Protein AF-A0A317STR4-F1 (afdb_monomer)

Nearest PDB structures (foldseek):
  8fnh-assembly1_G  TM=7.519E-01  e=1.636E-02  Homo sapiens
  8fnj-assembly1_G  TM=7.465E-01  e=1.747E-02  Homo sapiens
  8w2r-assembly1_I  TM=7.337E-01  e=3.151E-02  Human immunodeficiency virus 1
  1czb-assembly1_A-2  TM=5.937E-01  e=2.588E-02  Avian sarcoma virus
  3s3n-assembly1_B-2  TM=4.701E-01  e=2.924E-01  Human spumaretrovirus

Mean predicted aligned error: 12.0 Å

Organism: NCBI:txid42249

Sequence (171 aa):
VSDTTVWKALRSRGIKAYKELFKFILKNENKVIRVKYCIDRKHWGMEEWKNYRFTNEMSIEVGGLFGLNLVWRNESEKWHDGCVGCMKKQREGESMAVGQHLWLMEDGAAAHWACNTQRVQEEYGISKFQWPPCSPDLNLIENVWNILKDMLNKRSPRPTTLLDMRKAIQK

Radius of gyration: 20.27 Å; Cα contacts (8 Å, |Δi|>4): 165; chains: 1; bounding box: 44×42×55 Å

Solvent-accessible surface area (backbone atoms only — not comparable to full-atom values): 10753 Å² total; per-residue (Å²): 135,56,68,71,58,53,55,50,60,35,48,76,69,57,34,40,78,36,73,50,47,74,48,76,91,71,55,74,69,43,49,54,49,37,51,52,56,50,60,81,48,67,84,63,52,68,82,62,53,69,48,51,46,70,55,82,91,84,87,82,62,72,64,56,86,64,78,73,62,62,38,76,40,45,82,87,45,65,82,37,73,94,41,34,51,75,80,85,85,84,87,87,83,89,90,86,88,85,53,79,84,34,36,43,39,62,68,96,42,70,70,63,68,31,69,70,49,48,52,52,32,55,75,48,49,43,44,79,50,94,66,52,68,90,45,64,90,77,38,66,48,55,56,53,52,51,50,52,42,54,54,53,61,72,40,84,78,58,48,68,42,72,66,49,43,53,62,63,72,78,111

InterPro domains:
  IPR036397 Ribonuclease H superfamily [G3DSA:3.30.420.10] (16-97)
  IPR036397 Ribonuclease H superfamily [G3DSA:3.30.420.10] (98-171)
  IPR038717 Tc1-like transposase, DDE domain [PF13358] (98-156)

Secondary structure (DSSP, 8-state):
--HHHHHHHHHTTT-EEEEPEE-----HHHHHHHHHHHHHTTT--HHHHTTEEE-------TT---S--EEEE-SGGGG-GGGEEPP------------TT-EEE--S-HHHHSHHHHHHHHHTTPEEP-PPTT-GGG-THHHHHHHHHHHHHT-SSPP-SHHHHHHHH--

Structure (mmCIF, N/CA/C/O backbone):
data_AF-A0A317STR4-F1
#
_entry.id   AF-A0A317STR4-F1
#
loop_
_atom_site.group_PDB
_atom_site.id
_atom_site.type_symbol
_atom_site.label_atom_id
_atom_site.label_alt_id
_atom_site.label_comp_id
_atom_site.label_asym_id
_atom_site.label_entity_id
_atom_site.label_seq_id
_atom_site.pdbx_PDB_ins_code
_atom_site.Cartn_x
_atom_site.Cartn_y
_atom_site.Cartn_z
_atom_site.occupancy
_atom_site.B_iso_or_equiv
_atom_site.auth_seq_id
_atom_site.auth_comp_id
_atom_site.auth_asym_id
_atom_site.auth_atom_id
_atom_site.pdbx_PDB_model_num
ATOM 1 N N . VAL A 1 1 ? 18.212 -21.835 -28.539 1.00 66.12 1 VAL A N 1
ATOM 2 C CA . VAL A 1 1 ? 16.764 -21.518 -28.644 1.00 66.12 1 VAL A CA 1
ATOM 3 C C . VAL A 1 1 ? 16.608 -20.029 -28.385 1.00 66.12 1 VAL A C 1
ATOM 5 O O . VAL A 1 1 ? 17.219 -19.565 -27.435 1.00 66.12 1 VAL A O 1
ATOM 8 N N . SER A 1 2 ? 15.898 -19.272 -29.228 1.00 89.31 2 SER A N 1
ATOM 9 C CA . SER A 1 2 ? 15.702 -17.829 -29.000 1.00 89.31 2 SER A CA 1
ATOM 10 C C . SER A 1 2 ? 14.603 -17.568 -27.972 1.00 89.31 2 SER A C 1
ATOM 12 O O . SER A 1 2 ? 13.647 -18.344 -27.896 1.00 89.31 2 SER A O 1
ATOM 14 N N . ASP A 1 3 ? 14.678 -16.441 -27.262 1.00 81.62 3 ASP A N 1
ATOM 15 C CA . ASP A 1 3 ? 13.630 -15.997 -26.337 1.00 81.62 3 ASP A CA 1
ATOM 16 C C . ASP A 1 3 ? 12.258 -16.073 -26.998 1.00 81.62 3 ASP A C 1
ATOM 18 O O . ASP A 1 3 ? 11.335 -16.688 -26.473 1.00 81.62 3 ASP A O 1
ATOM 22 N N . THR A 1 4 ? 12.120 -15.524 -28.206 1.00 84.06 4 THR A N 1
ATOM 23 C CA . THR A 1 4 ? 10.873 -15.513 -28.988 1.00 84.06 4 THR A CA 1
ATOM 24 C C . THR A 1 4 ? 10.270 -16.904 -29.176 1.00 84.06 4 THR A C 1
ATOM 26 O O . THR A 1 4 ? 9.046 -17.045 -29.184 1.00 84.06 4 THR A O 1
ATOM 29 N N . THR A 1 5 ? 11.112 -17.928 -29.307 1.00 86.81 5 THR A N 1
ATOM 30 C CA . THR A 1 5 ? 10.682 -19.327 -29.413 1.00 86.81 5 THR A CA 1
ATOM 31 C C . THR A 1 5 ? 10.105 -19.819 -28.084 1.00 86.81 5 THR A C 1
ATOM 33 O O . THR A 1 5 ? 9.045 -20.445 -28.072 1.00 86.81 5 THR A O 1
ATOM 36 N N . VAL A 1 6 ? 10.732 -19.456 -26.961 1.00 83.56 6 VAL A N 1
ATOM 37 C CA . VAL A 1 6 ? 10.243 -19.746 -25.603 1.00 83.56 6 VAL A CA 1
ATOM 38 C C . VAL A 1 6 ? 8.911 -19.031 -25.329 1.00 83.56 6 VAL A C 1
ATOM 40 O O . VAL A 1 6 ? 7.946 -19.681 -24.932 1.00 83.56 6 VAL A O 1
ATOM 43 N N . TRP A 1 7 ? 8.792 -17.729 -25.628 1.00 81.06 7 TRP A N 1
ATOM 44 C CA . TRP A 1 7 ? 7.546 -16.965 -25.429 1.00 81.06 7 TRP A CA 1
ATOM 45 C C . TRP A 1 7 ? 6.371 -17.553 -26.220 1.00 81.06 7 TRP A C 1
ATOM 47 O O . TRP A 1 7 ? 5.257 -17.636 -25.703 1.00 81.06 7 TRP A O 1
ATOM 57 N N . LYS A 1 8 ? 6.602 -17.974 -27.471 1.00 85.31 8 LYS A N 1
ATOM 58 C CA . LYS A 1 8 ? 5.570 -18.611 -28.305 1.00 85.31 8 LYS A CA 1
ATOM 59 C C . LYS A 1 8 ? 5.130 -19.958 -27.727 1.00 85.31 8 LYS A C 1
ATOM 61 O O . LYS A 1 8 ? 3.931 -20.211 -27.654 1.00 85.31 8 LYS A O 1
ATOM 66 N N . ALA A 1 9 ? 6.080 -20.778 -27.278 1.00 86.88 9 ALA A N 1
ATOM 67 C CA . ALA A 1 9 ? 5.811 -22.089 -26.688 1.00 86.88 9 ALA A CA 1
ATOM 68 C C . ALA A 1 9 ? 5.093 -22.021 -25.326 1.00 86.88 9 ALA A C 1
ATOM 70 O O . ALA A 1 9 ? 4.347 -22.940 -24.984 1.00 86.88 9 ALA A O 1
ATOM 71 N N . LEU A 1 10 ? 5.316 -20.954 -24.552 1.00 84.25 10 LEU A N 1
ATOM 72 C CA . LEU A 1 10 ? 4.591 -20.681 -23.307 1.00 84.25 10 LEU A CA 1
ATOM 73 C C . LEU A 1 10 ? 3.161 -20.216 -23.596 1.00 84.25 10 LEU A C 1
ATOM 75 O O . LEU A 1 10 ? 2.208 -20.770 -23.051 1.00 84.25 10 LEU A O 1
ATOM 79 N N . ARG A 1 11 ? 2.991 -19.270 -24.531 1.00 84.12 11 ARG A N 1
ATOM 80 C CA . ARG A 1 11 ? 1.660 -18.778 -24.919 1.00 84.12 11 ARG A CA 1
ATOM 81 C C . ARG A 1 11 ? 0.785 -19.865 -25.534 1.00 84.12 11 ARG A C 1
ATOM 83 O O . ARG A 1 11 ? -0.405 -19.891 -25.240 1.00 84.12 11 ARG A O 1
ATOM 90 N N . SER A 1 12 ? 1.349 -20.764 -26.346 1.00 87.25 12 SER A N 1
ATOM 91 C CA . SER A 1 12 ? 0.595 -21.891 -26.917 1.00 87.25 12 SER A CA 1
ATOM 92 C C . SER A 1 12 ? 0.090 -22.871 -25.854 1.00 87.25 12 SER A C 1
ATOM 94 O O . SER A 1 12 ? -0.873 -23.587 -26.099 1.00 87.25 12 SER A O 1
ATOM 96 N N . ARG A 1 13 ? 0.708 -22.872 -24.667 1.00 85.56 13 ARG A N 1
ATOM 97 C CA . ARG A 1 13 ? 0.286 -23.640 -23.488 1.00 85.56 13 ARG A CA 1
ATOM 98 C C . ARG A 1 13 ? -0.615 -22.848 -22.535 1.00 85.56 13 ARG A C 1
ATOM 100 O O . ARG A 1 13 ? -0.931 -23.344 -21.464 1.00 85.56 13 ARG A O 1
ATOM 107 N N . GLY A 1 14 ? -1.011 -21.625 -22.899 1.00 83.81 14 GLY A N 1
ATOM 108 C CA . GLY A 1 14 ? -1.833 -20.752 -22.056 1.00 83.81 14 GLY A CA 1
ATOM 109 C C . GLY A 1 14 ? -1.065 -20.004 -20.959 1.00 83.81 14 GLY A C 1
ATOM 110 O O . GLY A 1 14 ? -1.664 -19.197 -20.251 1.00 83.81 14 GLY A O 1
ATOM 111 N N . ILE A 1 15 ? 0.255 -20.193 -20.866 1.00 83.81 15 ILE A N 1
ATOM 112 C CA . ILE A 1 15 ? 1.095 -19.588 -19.831 1.00 83.81 15 ILE A CA 1
ATOM 113 C C . ILE A 1 15 ? 1.443 -18.158 -20.244 1.00 83.81 15 ILE A C 1
ATOM 115 O O . ILE A 1 15 ? 2.010 -17.911 -21.316 1.00 83.81 15 ILE A O 1
ATOM 119 N N . LYS A 1 16 ? 1.118 -17.196 -19.381 1.00 82.62 16 LYS A N 1
ATOM 120 C CA . LYS A 1 16 ? 1.396 -15.770 -19.590 1.00 82.62 16 LYS A CA 1
ATOM 121 C C . LYS A 1 16 ? 2.144 -15.203 -18.389 1.00 82.62 16 LYS A C 1
ATOM 123 O O . LYS A 1 16 ? 2.105 -15.757 -17.293 1.00 82.62 16 LYS A O 1
ATOM 128 N N . ALA A 1 17 ? 2.838 -14.092 -18.608 1.00 77.38 17 ALA A N 1
ATOM 129 C CA . ALA A 1 17 ? 3.447 -13.333 -17.529 1.00 77.38 17 ALA A CA 1
ATOM 130 C C . ALA A 1 17 ? 2.362 -12.507 -16.822 1.00 77.38 17 ALA A C 1
ATOM 132 O O . ALA A 1 17 ? 1.683 -11.696 -17.455 1.00 77.38 17 ALA A O 1
ATOM 133 N N . TYR A 1 18 ? 2.205 -12.713 -15.518 1.00 68.38 18 TYR A N 1
ATOM 134 C CA . TYR A 1 18 ? 1.287 -11.964 -14.665 1.00 68.38 18 TYR A CA 1
ATOM 135 C C . TYR A 1 18 ? 2.064 -11.222 -13.587 1.00 68.38 18 TYR A C 1
ATOM 137 O O . TYR A 1 18 ? 3.090 -11.701 -13.115 1.00 68.38 18 TYR A O 1
ATOM 145 N N . LYS A 1 19 ? 1.531 -10.082 -13.139 1.00 67.69 19 LYS A N 1
ATOM 146 C CA . LYS A 1 19 ? 2.009 -9.420 -11.922 1.00 67.69 19 LYS A CA 1
ATOM 147 C C . LYS A 1 19 ? 1.867 -10.385 -10.742 1.00 67.69 19 LYS A C 1
ATOM 149 O O . LYS A 1 19 ? 0.764 -10.887 -10.505 1.00 67.69 19 LYS A O 1
ATOM 154 N N . GLU A 1 20 ? 2.965 -10.633 -10.033 1.00 64.19 20 GLU A N 1
ATOM 155 C CA . GLU A 1 20 ? 2.954 -11.356 -8.763 1.00 64.19 20 GLU A CA 1
ATOM 156 C C . GLU A 1 20 ? 1.933 -10.703 -7.829 1.00 64.19 20 GLU A C 1
ATOM 158 O O . GLU A 1 20 ? 1.913 -9.481 -7.645 1.00 64.19 20 GLU A O 1
ATOM 163 N N . LEU A 1 21 ? 1.045 -11.523 -7.273 1.00 61.00 21 LEU A N 1
ATOM 164 C CA . LEU A 1 21 ? 0.088 -11.073 -6.277 1.00 61.00 21 LEU A CA 1
ATOM 165 C C . LEU A 1 21 ? 0.667 -11.411 -4.915 1.00 61.00 21 LEU A C 1
ATOM 167 O O . LEU A 1 21 ? 0.863 -12.579 -4.599 1.00 61.00 21 LEU A O 1
ATOM 171 N N . PHE A 1 22 ? 0.936 -10.391 -4.113 1.00 63.38 22 PHE A N 1
ATOM 172 C CA . PHE A 1 22 ? 1.342 -10.594 -2.731 1.00 63.38 22 PHE A CA 1
ATOM 173 C C . PHE A 1 22 ? 0.121 -10.964 -1.895 1.00 63.38 22 PHE A C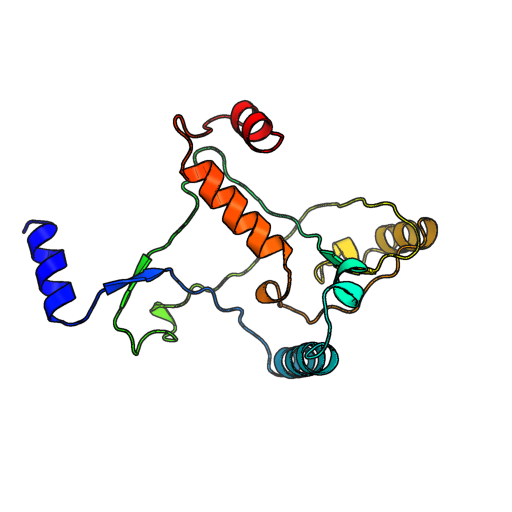 1
ATOM 175 O O . PHE A 1 22 ? -0.916 -10.299 -1.966 1.00 63.38 22 PHE A O 1
ATOM 182 N N . LYS A 1 23 ? 0.244 -12.022 -1.092 1.00 64.62 23 LYS A N 1
ATOM 183 C CA . LYS A 1 23 ? -0.793 -12.431 -0.141 1.00 64.62 23 LYS A CA 1
ATOM 184 C C . LYS A 1 23 ? -0.216 -12.402 1.259 1.00 64.62 23 LYS A C 1
ATOM 186 O O . LYS A 1 23 ? 0.812 -13.010 1.545 1.00 64.62 23 LYS A O 1
ATOM 191 N N . PHE A 1 24 ? -0.915 -11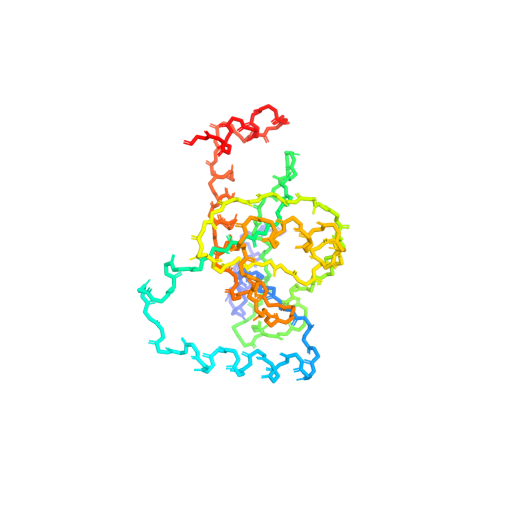.722 2.152 1.00 66.81 24 PHE A N 1
ATOM 192 C CA . PHE A 1 24 ? -0.578 -11.743 3.567 1.00 66.81 24 PHE A CA 1
ATOM 193 C C . PHE A 1 24 ? -1.024 -13.079 4.160 1.00 66.81 24 PHE A C 1
ATOM 195 O O . PHE A 1 24 ? -2.149 -13.536 3.930 1.00 66.81 24 PHE A O 1
ATOM 202 N N . ILE A 1 25 ? -0.147 -13.710 4.936 1.00 69.12 25 ILE A N 1
ATOM 203 C CA . ILE A 1 25 ? -0.507 -14.900 5.703 1.00 69.12 25 ILE A CA 1
ATOM 204 C C . ILE A 1 25 ? -1.331 -14.428 6.902 1.00 69.12 25 ILE A C 1
ATOM 206 O O . ILE A 1 25 ? -0.804 -13.862 7.858 1.00 69.12 25 ILE A O 1
ATOM 210 N N . LEU A 1 26 ? -2.646 -14.630 6.829 1.00 74.81 26 LEU A N 1
ATOM 211 C CA . LEU A 1 26 ? -3.584 -14.236 7.875 1.00 74.81 26 LEU A CA 1
ATOM 212 C C . LEU A 1 26 ? -3.947 -15.431 8.750 1.00 74.81 26 LEU A C 1
ATOM 214 O O . LEU A 1 26 ? -4.445 -16.445 8.250 1.00 74.81 26 LEU A O 1
ATOM 218 N N . LYS A 1 27 ? -3.778 -15.266 10.065 1.00 79.50 27 LYS A N 1
ATOM 219 C CA . LYS A 1 27 ? -4.373 -16.164 11.059 1.00 79.50 27 LYS A CA 1
ATOM 220 C C . LYS A 1 27 ? -5.901 -16.092 10.990 1.00 79.50 27 LYS A C 1
ATOM 222 O O . LYS A 1 27 ? -6.459 -15.094 10.525 1.00 79.50 27 LYS A O 1
ATOM 227 N N . ASN A 1 28 ? -6.585 -17.142 11.436 1.00 82.69 28 ASN A N 1
ATOM 228 C CA . ASN A 1 28 ? -8.043 -17.213 11.335 1.00 82.69 28 ASN A CA 1
ATOM 229 C C . ASN A 1 28 ? -8.733 -16.120 12.161 1.00 82.69 28 ASN A C 1
ATOM 231 O O . ASN A 1 28 ? -9.699 -15.528 11.685 1.00 82.69 28 ASN A O 1
ATOM 235 N N . GLU A 1 29 ? -8.180 -15.761 13.318 1.00 85.50 29 GLU A N 1
ATOM 236 C CA . GLU A 1 29 ? -8.689 -14.680 14.168 1.00 85.50 29 GLU A CA 1
ATOM 237 C C . GLU A 1 29 ? -8.612 -13.332 13.432 1.00 85.50 29 GLU A C 1
ATOM 239 O O . GLU A 1 29 ? -9.583 -12.577 13.373 1.00 85.50 29 GLU A O 1
ATOM 244 N N . ASN A 1 30 ? -7.484 -13.072 12.762 1.00 82.38 30 ASN A N 1
ATOM 245 C CA . ASN A 1 30 ? -7.274 -11.841 11.998 1.00 82.38 30 ASN A CA 1
ATOM 246 C C . ASN A 1 30 ? -8.250 -11.724 10.819 1.00 82.38 30 ASN A C 1
ATOM 248 O O . ASN A 1 30 ? -8.670 -10.617 10.484 1.00 82.38 30 ASN A O 1
ATOM 252 N N . LYS A 1 31 ? -8.644 -12.843 10.194 1.00 83.06 31 LYS A N 1
ATOM 253 C CA . LYS A 1 31 ? -9.65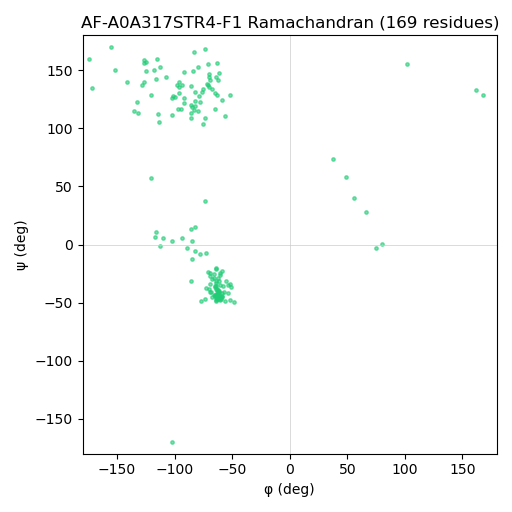1 -12.836 9.119 1.00 83.06 31 LYS A CA 1
ATOM 254 C C . LYS A 1 31 ? -11.008 -12.356 9.629 1.00 83.06 31 LYS A C 1
ATOM 256 O O . LYS A 1 31 ? -11.642 -11.554 8.954 1.00 83.06 31 LYS A O 1
ATOM 261 N N . VAL A 1 32 ? -11.430 -12.800 10.814 1.00 88.12 32 VAL A N 1
ATOM 262 C CA . VAL A 1 32 ? -12.709 -12.383 11.415 1.00 88.12 32 VAL A CA 1
ATOM 263 C C . VAL A 1 32 ? -12.703 -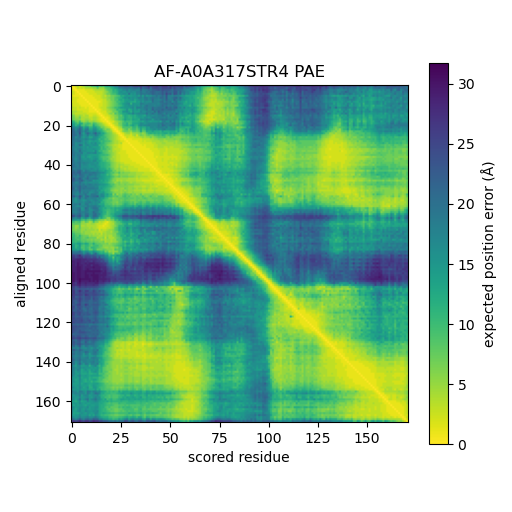10.883 11.707 1.00 88.12 32 VAL A C 1
ATOM 265 O O . VAL A 1 32 ? -13.629 -10.177 11.309 1.00 88.12 32 VAL A O 1
ATOM 268 N N . ILE A 1 33 ? -11.625 -10.382 12.321 1.00 87.06 33 ILE A N 1
ATOM 269 C CA . ILE A 1 33 ? -11.452 -8.949 12.613 1.00 87.06 33 ILE A CA 1
ATOM 270 C C . ILE A 1 33 ? -11.507 -8.128 11.317 1.00 87.06 33 ILE A C 1
ATOM 272 O O . ILE A 1 33 ? -12.215 -7.125 11.245 1.00 87.06 33 ILE A O 1
ATOM 276 N N . ARG A 1 34 ? -10.812 -8.584 10.268 1.00 89.25 34 ARG A N 1
ATOM 277 C CA . ARG A 1 34 ? -10.812 -7.943 8.945 1.00 89.25 34 ARG A CA 1
ATOM 278 C C . ARG A 1 34 ? -12.190 -7.911 8.295 1.00 89.25 34 ARG A C 1
ATOM 280 O O . ARG A 1 34 ? -12.580 -6.886 7.752 1.00 89.25 34 ARG A O 1
ATOM 287 N N . VAL A 1 35 ? -12.927 -9.019 8.327 1.00 89.81 35 VAL A N 1
ATOM 288 C CA . VAL A 1 35 ? -14.264 -9.077 7.718 1.00 89.81 35 VAL A CA 1
ATOM 289 C C . VAL A 1 35 ? -15.208 -8.113 8.427 1.00 89.81 35 VAL A C 1
ATOM 291 O O . VAL A 1 35 ? -15.870 -7.325 7.755 1.00 89.81 35 VAL A O 1
ATOM 294 N N . LYS A 1 36 ? -15.212 -8.109 9.765 1.00 92.19 36 LYS A N 1
ATOM 295 C CA . LYS A 1 36 ? -15.998 -7.151 10.552 1.00 92.19 36 LYS A CA 1
ATOM 296 C C . LYS A 1 36 ? -15.643 -5.708 10.189 1.00 92.19 36 LYS A C 1
ATOM 298 O O . LYS A 1 36 ? -16.527 -4.927 9.860 1.00 92.19 36 LYS A O 1
ATOM 303 N N . TYR A 1 37 ? -14.347 -5.398 10.143 1.00 90.19 37 TYR A N 1
ATOM 304 C CA . TYR A 1 37 ? -13.848 -4.081 9.759 1.00 90.19 37 TYR A CA 1
ATOM 305 C C . TYR A 1 37 ? -14.416 -3.588 8.418 1.00 90.19 37 TYR A C 1
ATOM 307 O O . TYR A 1 37 ? -14.871 -2.444 8.329 1.00 90.19 37 TYR A O 1
ATOM 315 N N . CYS A 1 38 ? -14.391 -4.449 7.394 1.00 91.00 38 CYS A N 1
ATOM 316 C CA . CYS A 1 38 ? -14.886 -4.129 6.058 1.00 91.00 38 CYS A CA 1
ATOM 317 C C . CYS A 1 38 ? -16.412 -3.999 6.014 1.00 91.00 38 CYS A C 1
ATOM 319 O O . CYS A 1 38 ? -16.923 -3.134 5.309 1.00 91.00 38 CYS A O 1
ATOM 321 N N . ILE A 1 39 ? -17.142 -4.843 6.749 1.00 93.19 39 ILE A N 1
ATOM 322 C CA . ILE A 1 39 ? -18.609 -4.787 6.810 1.00 93.19 39 ILE A CA 1
ATOM 323 C C . ILE A 1 39 ? -19.066 -3.471 7.439 1.00 93.19 39 ILE A C 1
ATOM 325 O O . ILE A 1 39 ? -19.884 -2.775 6.839 1.00 93.19 39 ILE A O 1
ATOM 329 N N . ASP A 1 40 ? -18.482 -3.090 8.577 1.00 91.25 40 ASP A N 1
ATOM 330 C CA . ASP A 1 40 ? -18.838 -1.870 9.316 1.00 91.25 40 ASP A CA 1
ATOM 331 C C . ASP A 1 40 ? -18.666 -0.590 8.472 1.00 91.25 40 ASP A C 1
ATOM 333 O O . ASP A 1 40 ? -19.282 0.437 8.747 1.00 91.25 40 ASP A O 1
ATOM 337 N N . ARG A 1 41 ? -17.819 -0.645 7.435 1.00 89.69 41 ARG A N 1
ATOM 338 C CA . ARG A 1 41 ? -17.430 0.499 6.588 1.00 89.69 41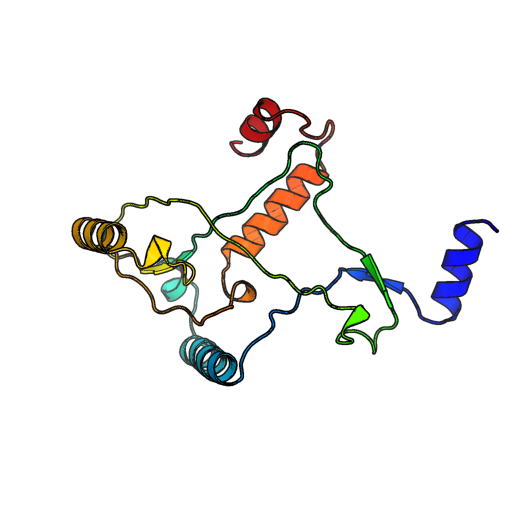 ARG A CA 1
ATOM 339 C C . ARG A 1 41 ? -17.839 0.346 5.134 1.00 89.69 41 ARG A C 1
ATOM 341 O O . ARG A 1 41 ? -17.499 1.185 4.306 1.00 89.69 41 ARG A O 1
ATOM 348 N N . LYS A 1 42 ? -18.597 -0.703 4.811 1.00 92.25 42 LYS A N 1
ATOM 349 C CA . LYS A 1 42 ? -19.029 -1.017 3.443 1.00 92.25 42 LYS A CA 1
ATOM 350 C C . LYS A 1 42 ? -19.774 0.144 2.777 1.00 92.25 42 LYS A C 1
ATOM 352 O O . LYS A 1 42 ? -19.725 0.282 1.560 1.00 92.25 42 LYS A O 1
ATOM 357 N N . HIS A 1 43 ? -20.480 0.941 3.574 1.00 93.00 43 HIS A N 1
ATOM 358 C CA . HIS A 1 43 ? -21.340 2.027 3.107 1.00 93.00 43 HIS A CA 1
ATOM 359 C C . HIS A 1 43 ? -20.720 3.419 3.261 1.00 93.00 43 HIS A C 1
ATOM 361 O O . HIS A 1 43 ? -21.388 4.403 2.967 1.00 93.00 43 HIS A O 1
ATOM 367 N N . TRP A 1 44 ? -19.473 3.518 3.729 1.00 91.88 44 TRP A N 1
ATOM 368 C CA . TRP A 1 44 ? -18.815 4.810 3.909 1.00 91.88 44 TRP A CA 1
ATOM 369 C C . TRP A 1 44 ? -18.486 5.465 2.573 1.00 91.88 44 TRP A C 1
ATOM 371 O O . TRP A 1 44 ? -17.951 4.820 1.667 1.00 91.88 44 TRP A O 1
ATOM 381 N N . GLY A 1 45 ? -18.776 6.759 2.484 1.00 89.56 45 GLY A N 1
ATOM 382 C CA . GLY A 1 45 ? -18.436 7.610 1.360 1.00 89.56 45 GLY A CA 1
ATOM 383 C C . GLY A 1 45 ? -17.224 8.492 1.651 1.00 89.56 45 GLY A C 1
ATOM 384 O O . GLY A 1 45 ? -16.504 8.338 2.639 1.00 89.56 45 GLY A O 1
ATOM 385 N N . MET A 1 46 ? -16.982 9.445 0.752 1.00 86.81 46 MET A N 1
ATOM 386 C CA . MET A 1 46 ? -15.849 10.373 0.854 1.00 86.81 46 MET A CA 1
ATOM 387 C C . MET A 1 46 ? -15.905 11.243 2.117 1.00 86.81 46 MET A C 1
ATOM 389 O O . MET A 1 46 ? -14.860 11.600 2.656 1.00 86.81 46 MET A O 1
ATOM 393 N N . GLU A 1 47 ? -17.106 11.569 2.594 1.00 87.00 47 GLU A N 1
ATOM 394 C CA . GLU A 1 47 ? -17.320 12.434 3.756 1.00 87.00 47 GLU A CA 1
ATOM 395 C C . GLU A 1 47 ? -16.884 11.779 5.066 1.00 87.00 47 GLU A C 1
ATOM 397 O O . GLU A 1 47 ? -16.359 12.454 5.951 1.00 87.00 47 GLU A O 1
ATOM 402 N N . GLU A 1 48 ? -17.035 10.462 5.177 1.00 87.50 48 GLU A N 1
ATOM 403 C CA . GLU A 1 48 ? -16.496 9.694 6.289 1.00 87.50 48 GLU A CA 1
ATOM 404 C C . GLU A 1 48 ? -14.990 9.492 6.116 1.00 87.50 48 GLU A C 1
ATOM 406 O O . GLU A 1 48 ? -14.220 9.774 7.037 1.00 87.50 48 GLU A O 1
ATOM 411 N N . TRP A 1 49 ? -14.552 9.063 4.925 1.00 86.19 49 TRP A N 1
ATOM 412 C CA . TRP A 1 49 ? -13.148 8.731 4.660 1.00 86.19 49 TRP A CA 1
ATOM 413 C C . TRP A 1 49 ? -12.199 9.934 4.738 1.00 86.19 49 TRP A C 1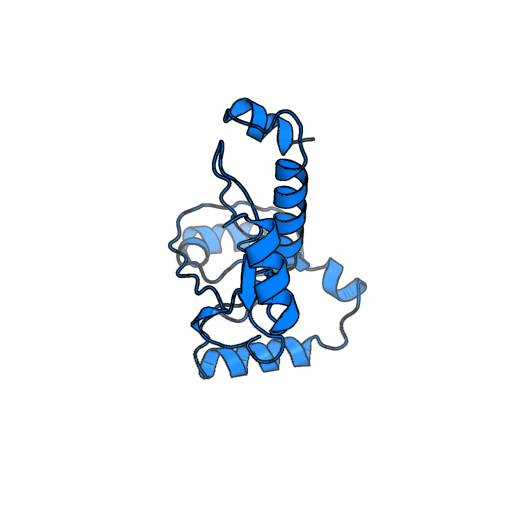
ATOM 415 O O . TRP A 1 49 ? -11.047 9.758 5.132 1.00 86.19 49 TRP A O 1
ATOM 425 N N . LYS A 1 50 ? -12.648 11.164 4.444 1.00 85.25 50 LYS A N 1
ATOM 426 C CA . LYS A 1 50 ? -11.795 12.373 4.524 1.00 85.25 50 LYS A CA 1
ATOM 427 C C . LYS A 1 50 ? -11.310 12.698 5.940 1.00 85.25 50 LYS A C 1
ATOM 429 O O . LYS A 1 50 ? -10.318 13.415 6.100 1.00 85.25 50 LYS A O 1
ATOM 434 N N . ASN A 1 51 ? -11.990 12.171 6.958 1.00 83.94 51 ASN A N 1
ATOM 435 C CA . ASN A 1 51 ? -11.622 12.355 8.363 1.00 83.94 51 ASN A CA 1
ATOM 436 C C . ASN A 1 51 ? -10.512 11.386 8.811 1.00 83.94 51 ASN A C 1
ATOM 438 O O . ASN A 1 51 ? -10.003 11.499 9.928 1.00 83.94 51 ASN A O 1
ATOM 442 N N . TYR A 1 52 ? -10.122 10.449 7.941 1.00 82.19 52 TYR A N 1
ATOM 443 C CA . TYR A 1 52 ? -9.054 9.487 8.181 1.00 82.19 52 TYR A CA 1
ATOM 444 C C . TYR A 1 52 ? -7.741 9.974 7.567 1.00 82.19 52 TYR A C 1
ATOM 446 O O . TYR A 1 52 ? -7.702 10.520 6.460 1.00 82.19 52 TYR A O 1
ATOM 454 N N . ARG A 1 53 ? -6.637 9.769 8.289 1.00 81.81 53 ARG A N 1
ATOM 455 C CA . ARG A 1 53 ? -5.278 9.972 7.781 1.00 81.81 53 ARG A CA 1
ATOM 456 C C . ARG A 1 53 ? -4.557 8.636 7.727 1.00 81.81 53 ARG A C 1
ATOM 458 O O . ARG A 1 53 ? -4.254 8.043 8.756 1.00 81.81 53 ARG A O 1
ATOM 465 N N . PHE A 1 54 ? -4.289 8.196 6.506 1.00 83.75 54 PHE A N 1
ATOM 466 C CA . PHE A 1 54 ? -3.526 6.992 6.212 1.00 83.75 54 PHE A CA 1
ATOM 467 C C . PHE A 1 54 ? -2.033 7.315 6.289 1.00 83.75 54 PHE A C 1
ATOM 469 O O . PHE A 1 54 ? -1.558 8.157 5.527 1.00 83.75 54 PHE A O 1
ATOM 476 N N . THR A 1 55 ? -1.302 6.661 7.191 1.00 82.62 55 THR A N 1
ATOM 477 C CA . THR A 1 55 ? 0.159 6.775 7.304 1.00 82.62 55 THR A CA 1
ATOM 478 C C . THR A 1 55 ? 0.800 5.388 7.261 1.00 82.62 55 THR A C 1
ATOM 480 O O . THR A 1 55 ? 0.132 4.371 7.462 1.00 82.62 55 THR A O 1
ATOM 483 N N . ASN A 1 56 ? 2.075 5.337 6.872 1.00 81.38 56 ASN A N 1
ATOM 484 C CA . ASN A 1 56 ? 2.918 4.139 6.869 1.00 81.38 56 ASN A CA 1
ATOM 485 C C . ASN A 1 56 ? 4.350 4.526 6.482 1.00 81.38 56 ASN A C 1
ATOM 487 O O . ASN A 1 56 ? 4.562 5.510 5.769 1.00 81.38 56 ASN A O 1
ATOM 491 N N . GLU A 1 57 ? 5.305 3.676 6.829 1.00 80.56 57 GLU A N 1
ATOM 492 C CA . GLU A 1 57 ? 6.683 3.747 6.377 1.00 80.56 57 GLU A CA 1
ATOM 493 C C . GLU A 1 57 ? 6.916 2.830 5.164 1.00 80.56 57 GLU A C 1
ATOM 495 O O . GLU A 1 57 ? 6.524 1.653 5.114 1.00 80.56 57 GLU A O 1
ATOM 500 N N . MET A 1 58 ? 7.623 3.368 4.171 1.00 80.56 58 MET A N 1
ATOM 501 C CA . MET A 1 58 ? 8.154 2.603 3.048 1.00 80.56 58 MET A CA 1
ATOM 502 C C . MET A 1 58 ? 9.662 2.810 2.920 1.00 80.56 58 MET A C 1
ATOM 504 O O . MET A 1 58 ? 10.176 3.893 3.190 1.00 80.56 58 MET A O 1
ATOM 508 N N . SER A 1 59 ? 10.355 1.789 2.422 1.00 75.25 59 SER A N 1
ATOM 509 C CA . SER A 1 59 ? 11.767 1.872 2.042 1.00 75.25 59 SER A CA 1
ATOM 510 C C . SER A 1 59 ? 11.903 1.848 0.519 1.00 75.25 59 SER A C 1
ATOM 512 O O . SER A 1 59 ? 11.140 1.170 -0.179 1.00 75.25 59 SER A O 1
ATOM 514 N N . ILE A 1 60 ? 12.869 2.609 0.008 1.00 71.81 60 ILE A N 1
ATOM 515 C CA . ILE A 1 60 ? 13.194 2.736 -1.415 1.00 71.81 60 ILE A CA 1
ATOM 516 C C . ILE A 1 60 ? 14.717 2.598 -1.540 1.00 71.81 60 ILE A C 1
ATOM 518 O O . ILE A 1 60 ? 15.458 3.338 -0.899 1.00 71.81 60 ILE A O 1
ATOM 522 N N . GLU A 1 61 ? 15.185 1.638 -2.335 1.00 75.31 61 GLU A N 1
ATOM 523 C CA . GLU A 1 61 ? 16.610 1.328 -2.503 1.00 75.31 61 GLU A CA 1
ATOM 524 C C . GLU A 1 61 ? 17.229 2.094 -3.678 1.00 75.31 61 GLU A C 1
ATOM 526 O O . GLU A 1 61 ? 16.771 2.008 -4.816 1.00 75.31 61 GLU A O 1
ATOM 531 N N . VAL A 1 62 ? 18.312 2.829 -3.440 1.00 75.62 62 VAL A N 1
ATOM 532 C CA . VAL A 1 62 ? 19.000 3.567 -4.508 1.00 75.62 62 VAL A CA 1
ATOM 533 C C . VAL A 1 62 ? 19.569 2.603 -5.552 1.00 75.62 62 VAL A C 1
ATOM 535 O O . VAL A 1 62 ? 20.275 1.660 -5.213 1.00 75.62 62 VAL A O 1
ATOM 538 N N . GLY A 1 63 ? 19.264 2.841 -6.832 1.00 64.19 63 GLY A N 1
ATOM 539 C CA . GLY A 1 63 ? 19.659 1.942 -7.924 1.00 64.19 63 GLY A CA 1
ATOM 540 C C . GLY A 1 63 ? 18.845 0.643 -8.010 1.00 64.19 63 GLY A C 1
ATOM 541 O O . GLY A 1 63 ? 19.033 -0.118 -8.960 1.00 64.19 63 GLY A O 1
ATOM 542 N N . GLY A 1 64 ? 17.915 0.412 -7.079 1.00 64.00 64 GLY A N 1
ATOM 543 C CA . GLY A 1 64 ? 16.993 -0.714 -7.117 1.00 64.00 64 GLY A CA 1
ATOM 544 C C . GLY A 1 64 ? 16.057 -0.643 -8.324 1.00 64.00 64 GLY A C 1
ATOM 545 O O . GLY A 1 64 ? 15.612 0.428 -8.748 1.00 64.00 64 GLY A O 1
ATOM 546 N N . LEU A 1 65 ? 15.743 -1.807 -8.889 1.00 60.34 65 LEU A N 1
ATOM 547 C CA . LEU A 1 65 ? 14.595 -1.947 -9.775 1.00 60.34 65 LEU A CA 1
ATOM 548 C C . LEU A 1 65 ? 13.361 -2.059 -8.892 1.00 60.34 65 LEU A C 1
ATOM 550 O O . LEU A 1 65 ? 13.208 -3.026 -8.148 1.00 60.34 65 LEU A O 1
ATOM 554 N N . PHE A 1 66 ? 12.472 -1.074 -8.967 1.00 60.69 66 PHE A N 1
ATOM 555 C CA . PHE A 1 66 ? 11.184 -1.200 -8.314 1.00 60.69 66 PHE A CA 1
ATOM 556 C C . PHE A 1 66 ? 10.244 -1.918 -9.276 1.00 60.69 66 PHE A C 1
ATOM 558 O O . PHE A 1 66 ? 10.174 -1.600 -10.457 1.00 60.69 66 PHE A O 1
ATOM 565 N N . GLY A 1 67 ? 9.463 -2.864 -8.784 1.00 56.50 67 GLY A N 1
ATOM 566 C CA . GLY A 1 67 ? 8.276 -3.311 -9.500 1.00 56.50 67 GLY A CA 1
ATOM 567 C C . GLY A 1 67 ? 8.374 -4.629 -10.263 1.00 56.50 67 GLY A C 1
ATOM 568 O O . GLY A 1 67 ? 9.426 -5.110 -10.663 1.00 56.50 67 GLY A O 1
ATOM 569 N N . LEU A 1 68 ? 7.162 -5.169 -10.405 1.00 52.12 68 LEU A N 1
ATOM 570 C CA . LEU A 1 68 ? 6.721 -6.321 -11.181 1.00 52.12 68 LEU A CA 1
ATOM 571 C C . LEU A 1 68 ? 7.702 -7.493 -11.202 1.00 52.12 68 LEU A C 1
ATOM 573 O O . LEU A 1 68 ? 8.246 -7.842 -12.246 1.00 52.12 68 LEU A O 1
ATOM 577 N N . ASN A 1 69 ? 7.786 -8.201 -10.077 1.00 57.38 69 ASN A N 1
ATOM 578 C CA . ASN A 1 69 ? 8.005 -9.636 -10.172 1.00 57.38 69 ASN A CA 1
ATOM 579 C C . ASN A 1 69 ? 6.879 -10.196 -11.044 1.00 57.38 69 ASN A C 1
ATOM 581 O O . ASN A 1 69 ? 5.695 -10.125 -10.695 1.00 57.38 69 ASN A O 1
ATOM 585 N N . LEU A 1 70 ? 7.239 -10.639 -12.242 1.00 65.62 70 LEU A N 1
ATOM 586 C CA . LEU A 1 70 ? 6.317 -11.311 -13.133 1.00 65.62 70 LEU A CA 1
ATOM 587 C C . LEU A 1 70 ? 6.433 -12.801 -12.865 1.00 65.62 70 LEU A C 1
ATOM 589 O O . LEU A 1 70 ? 7.505 -13.383 -13.011 1.00 65.62 70 LEU A O 1
ATOM 593 N N . VAL A 1 71 ? 5.314 -13.411 -12.497 1.00 70.19 71 VAL A N 1
ATOM 594 C CA . VAL A 1 71 ? 5.215 -14.862 -12.418 1.00 70.19 71 VAL A CA 1
ATOM 595 C C . VAL A 1 71 ? 4.600 -15.358 -13.713 1.00 70.19 71 VAL A C 1
ATOM 597 O O . VAL A 1 71 ? 3.565 -14.867 -14.172 1.00 70.19 71 VAL A O 1
ATOM 600 N N . TRP A 1 72 ? 5.250 -16.349 -14.302 1.00 78.31 72 TRP A N 1
ATOM 601 C CA . TRP A 1 72 ? 4.724 -17.087 -15.434 1.00 78.31 72 TRP A CA 1
ATOM 602 C C . TRP A 1 72 ? 3.791 -18.173 -14.936 1.00 78.31 72 TRP A C 1
ATOM 604 O O . TRP A 1 72 ? 4.224 -19.076 -14.228 1.00 78.31 72 TRP A O 1
ATOM 614 N N . ARG A 1 73 ? 2.512 -18.066 -15.282 1.00 78.62 73 ARG A N 1
ATOM 615 C CA . ARG A 1 73 ? 1.484 -18.998 -14.813 1.00 78.62 73 ARG A CA 1
ATOM 616 C C . ARG A 1 73 ? 0.298 -19.056 -15.763 1.00 78.62 73 ARG A C 1
ATOM 618 O O . ARG A 1 73 ? 0.163 -18.205 -16.648 1.00 78.62 73 ARG A O 1
ATOM 625 N N . ASN A 1 74 ? -0.579 -20.020 -15.536 1.00 80.88 74 ASN A N 1
ATOM 626 C CA . ASN A 1 74 ? -1.916 -20.065 -16.115 1.00 80.88 74 ASN A CA 1
ATOM 627 C C . ASN A 1 74 ? -2.908 -19.207 -15.306 1.00 80.88 74 ASN A C 1
ATOM 629 O O . ASN A 1 74 ? -2.646 -18.807 -14.170 1.00 80.88 74 ASN A O 1
ATOM 633 N N . GLU A 1 75 ? -4.081 -18.927 -15.878 1.00 75.50 75 GLU A N 1
ATOM 634 C CA . GLU A 1 75 ? -5.125 -18.117 -15.227 1.00 75.50 75 GLU A CA 1
ATOM 635 C C . GLU A 1 75 ? -5.703 -18.776 -13.961 1.00 75.50 75 GLU A C 1
ATOM 637 O O . GLU A 1 75 ? -5.970 -18.097 -12.968 1.00 75.50 75 GLU A O 1
ATOM 642 N N . SER A 1 76 ? -5.827 -20.105 -13.958 1.00 78.25 76 SER A N 1
ATOM 643 C CA . SER A 1 76 ? -6.317 -20.898 -12.822 1.00 78.25 76 SER A CA 1
ATOM 644 C C . SER A 1 76 ? -5.332 -20.962 -11.650 1.00 78.25 76 SER A C 1
ATOM 646 O O . SER A 1 76 ? -5.742 -21.121 -10.503 1.00 78.25 76 SER A O 1
ATOM 648 N N . GLU A 1 77 ? -4.038 -20.757 -11.901 1.00 75.25 77 GLU A N 1
ATOM 649 C CA . GLU A 1 77 ? -2.964 -20.808 -10.897 1.00 75.25 77 GLU A CA 1
ATOM 650 C C . GLU A 1 77 ? -2.835 -19.491 -10.119 1.00 75.25 77 GLU A C 1
ATOM 652 O O . GLU A 1 77 ? -1.846 -19.243 -9.423 1.00 75.25 77 GLU A O 1
ATOM 657 N N . LYS A 1 78 ? -3.854 -18.621 -10.211 1.00 73.75 78 LYS A N 1
ATOM 658 C CA . LYS A 1 78 ? -3.831 -17.275 -9.635 1.00 73.75 78 LYS A CA 1
ATOM 659 C C . LYS A 1 78 ? -3.452 -17.250 -8.147 1.00 73.75 78 LYS A C 1
ATOM 661 O O . LYS A 1 78 ? -2.820 -16.299 -7.687 1.00 73.75 78 LYS A O 1
ATOM 666 N N . TRP A 1 79 ? -3.859 -18.283 -7.418 1.00 70.62 79 TRP A N 1
ATOM 667 C CA . TRP A 1 79 ? -3.743 -18.385 -5.965 1.00 70.62 79 TRP A CA 1
ATOM 668 C C . TRP A 1 79 ? -2.825 -19.515 -5.500 1.00 70.62 79 TRP A C 1
ATOM 670 O O . TRP A 1 79 ? -2.833 -19.835 -4.315 1.00 70.62 79 TRP A O 1
ATOM 680 N N . HIS A 1 80 ? -2.067 -20.123 -6.415 1.00 68.00 80 HIS A N 1
ATOM 681 C CA . HIS A 1 80 ? -1.110 -21.169 -6.077 1.00 68.00 80 HIS A CA 1
ATOM 682 C C . HIS A 1 80 ? 0.073 -20.580 -5.295 1.00 68.00 80 HIS A C 1
ATOM 684 O O . HIS A 1 80 ? 0.536 -19.489 -5.629 1.00 68.00 80 HIS A O 1
ATOM 690 N N . ASP A 1 81 ? 0.591 -21.296 -4.295 1.00 63.72 81 ASP A N 1
ATOM 691 C CA . ASP A 1 81 ? 1.611 -20.765 -3.374 1.00 63.72 81 ASP A CA 1
ATOM 692 C C . ASP A 1 81 ? 2.906 -20.348 -4.093 1.00 63.72 81 ASP A C 1
ATOM 694 O O . ASP A 1 81 ? 3.501 -19.330 -3.764 1.00 63.72 81 ASP A O 1
ATOM 698 N N . GLY A 1 82 ? 3.298 -21.063 -5.154 1.00 62.31 82 GLY A N 1
ATOM 699 C CA . GLY A 1 82 ? 4.442 -20.685 -6.002 1.00 62.31 82 GLY A CA 1
ATOM 700 C C . GLY A 1 82 ? 4.202 -19.475 -6.918 1.00 62.31 82 GLY A C 1
ATOM 701 O O . GLY A 1 82 ? 5.121 -19.022 -7.590 1.00 62.31 82 GLY A O 1
ATOM 702 N N . CYS A 1 83 ? 2.969 -18.967 -6.982 1.00 57.34 83 CYS A N 1
ATOM 703 C CA . CYS A 1 83 ? 2.574 -17.809 -7.788 1.00 57.34 83 CYS A CA 1
ATOM 704 C C . CYS A 1 83 ? 2.234 -16.572 -6.949 1.00 57.34 83 CYS A C 1
ATOM 706 O O . CYS A 1 83 ? 1.740 -15.572 -7.486 1.00 57.34 83 CYS A O 1
ATOM 708 N N . VAL A 1 84 ? 2.450 -16.669 -5.638 1.00 54.41 84 VAL A N 1
ATOM 709 C CA . VAL A 1 84 ? 2.050 -15.690 -4.641 1.00 54.41 84 VAL A CA 1
ATOM 710 C C . VAL A 1 84 ? 3.241 -15.404 -3.732 1.00 54.41 84 VAL A C 1
ATOM 712 O O . VAL A 1 84 ? 3.666 -16.255 -2.954 1.00 54.41 84 VAL A O 1
ATOM 715 N N . GLY A 1 85 ? 3.758 -14.181 -3.792 1.00 55.66 85 GLY A N 1
ATOM 716 C CA . GLY A 1 85 ? 4.835 -13.747 -2.908 1.00 55.66 85 GLY A CA 1
ATOM 717 C C . GLY A 1 85 ? 4.360 -13.646 -1.456 1.00 55.66 85 GLY A C 1
ATOM 718 O O . GLY A 1 85 ? 3.311 -13.055 -1.172 1.00 55.66 85 GLY A O 1
ATOM 719 N N . CYS A 1 86 ? 5.146 -14.191 -0.524 1.00 43.47 86 CYS A N 1
ATOM 720 C CA . CYS A 1 86 ? 4.940 -14.039 0.917 1.00 43.47 86 CYS A CA 1
ATOM 721 C C . CYS A 1 86 ? 5.902 -12.987 1.479 1.00 43.47 86 CYS A C 1
ATOM 723 O O . CYS A 1 86 ? 7.114 -13.097 1.310 1.00 43.47 86 CYS A O 1
ATOM 725 N N . MET A 1 87 ? 5.381 -11.994 2.202 1.00 45.06 87 MET A N 1
ATOM 726 C CA . MET A 1 87 ? 6.210 -10.994 2.879 1.00 45.06 87 MET A CA 1
ATOM 727 C C . MET A 1 87 ? 6.313 -11.306 4.379 1.00 45.06 87 MET A C 1
ATOM 729 O O . MET A 1 87 ? 5.295 -11.407 5.064 1.00 45.06 87 MET A O 1
ATOM 733 N N . LYS A 1 88 ? 7.538 -11.405 4.908 1.00 34.25 88 LYS A N 1
ATOM 734 C CA . LYS A 1 88 ? 7.833 -11.178 6.333 1.00 34.25 88 LYS A CA 1
ATOM 735 C C . LYS A 1 88 ? 8.452 -9.783 6.438 1.00 34.25 88 LYS A C 1
ATOM 737 O O . LYS A 1 88 ? 9.548 -9.576 5.935 1.00 34.25 88 LYS A O 1
ATOM 742 N N . LYS A 1 89 ? 7.747 -8.820 7.037 1.00 37.91 89 LYS A N 1
ATOM 743 C CA . LYS A 1 89 ? 8.253 -7.449 7.233 1.00 37.91 89 LYS A CA 1
ATOM 744 C C . LYS A 1 89 ? 8.881 -7.359 8.636 1.00 37.91 89 LYS A C 1
ATOM 746 O O . LYS A 1 89 ? 8.174 -7.566 9.620 1.00 37.91 89 LYS A O 1
ATOM 751 N N . GLN A 1 90 ? 10.189 -7.107 8.726 1.00 26.20 90 GLN A N 1
ATOM 752 C CA . GLN A 1 90 ? 10.868 -6.638 9.948 1.00 26.20 90 GLN A CA 1
ATOM 753 C C . GLN A 1 90 ? 10.906 -5.098 9.941 1.00 26.20 90 GLN A C 1
ATOM 755 O O . GLN A 1 90 ? 10.890 -4.492 8.871 1.00 26.20 90 GLN A O 1
ATOM 760 N N . ARG A 1 91 ? 10.856 -4.484 11.130 1.00 34.44 91 ARG A N 1
ATOM 761 C CA . ARG A 1 91 ? 10.574 -3.056 11.381 1.00 34.44 91 ARG A CA 1
ATOM 762 C C . ARG A 1 91 ? 11.789 -2.318 11.936 1.00 34.44 91 ARG A C 1
ATOM 764 O O . ARG A 1 91 ? 12.526 -2.933 12.691 1.00 34.44 91 ARG A O 1
ATOM 771 N N . GLU A 1 92 ? 11.854 -1.011 11.671 1.00 27.39 92 GLU A N 1
ATOM 772 C CA . GLU A 1 92 ? 12.202 0.077 12.610 1.00 27.39 92 GLU A CA 1
ATOM 773 C C . GLU A 1 92 ? 11.951 1.435 11.914 1.00 27.39 92 GLU A C 1
ATOM 775 O O . GLU A 1 92 ? 12.301 1.596 10.746 1.00 27.39 92 GLU A O 1
ATOM 780 N N . GLY A 1 93 ? 11.308 2.392 12.594 1.00 28.59 93 GLY A N 1
ATOM 781 C CA . GLY A 1 93 ? 11.091 3.748 12.072 1.00 28.59 93 GLY A CA 1
ATOM 782 C C . GLY A 1 93 ? 10.085 4.570 12.886 1.00 28.59 93 GLY A C 1
ATOM 783 O O . GLY A 1 93 ? 8.991 4.095 13.169 1.00 28.59 93 GLY A O 1
ATOM 784 N N . GLU A 1 94 ? 10.491 5.779 13.279 1.00 30.34 94 GLU A N 1
ATOM 785 C CA . GLU A 1 94 ? 9.704 6.784 14.011 1.00 30.34 94 GLU A CA 1
ATOM 786 C C . GLU A 1 94 ? 8.841 7.641 13.067 1.00 30.34 94 GLU A C 1
ATOM 788 O O . GLU A 1 94 ? 9.252 7.944 11.944 1.00 30.34 94 GLU A O 1
ATOM 793 N N . SER A 1 95 ? 7.685 8.113 13.548 1.00 32.56 95 SER A N 1
ATOM 794 C CA . SER A 1 95 ? 6.775 8.982 12.789 1.00 32.56 95 SER A CA 1
ATOM 795 C C . SER A 1 95 ? 6.141 10.067 13.682 1.00 32.56 95 SER A C 1
ATOM 797 O O . SER A 1 95 ? 5.765 9.819 14.826 1.00 32.56 95 SER A O 1
ATOM 799 N N . MET A 1 96 ? 6.032 11.292 13.145 1.00 27.84 96 MET A N 1
ATOM 800 C CA . MET A 1 9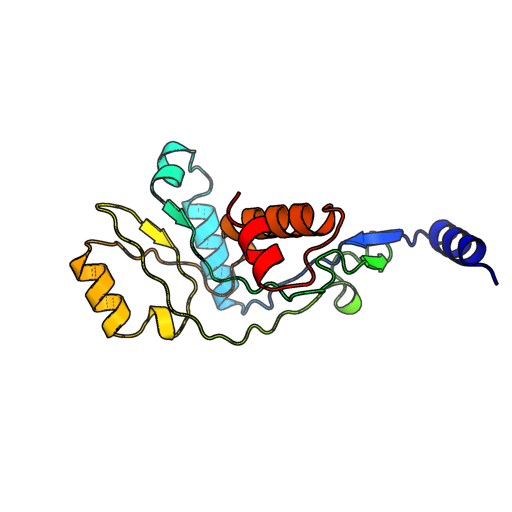6 ? 5.358 12.453 13.751 1.00 27.84 96 MET A CA 1
ATOM 801 C C . MET A 1 96 ? 4.155 12.880 12.897 1.00 27.84 96 MET A C 1
ATOM 803 O O . MET A 1 96 ? 4.256 12.913 11.670 1.00 27.84 96 MET A O 1
ATOM 807 N N . ALA A 1 97 ? 3.057 13.301 13.530 1.00 27.94 97 ALA A N 1
ATOM 808 C CA . ALA A 1 97 ? 1.963 14.042 12.895 1.00 27.94 97 ALA A CA 1
ATOM 809 C C . ALA A 1 97 ? 1.258 14.948 13.926 1.00 27.94 97 ALA A C 1
ATOM 811 O O . ALA A 1 97 ? 1.217 14.602 15.101 1.00 27.94 97 ALA A O 1
ATOM 812 N N . VAL A 1 98 ? 0.706 16.088 13.485 1.00 28.44 98 VAL A N 1
ATOM 813 C CA . VAL A 1 98 ? -0.053 17.074 14.288 1.00 28.44 98 VAL A CA 1
ATOM 814 C C . VAL A 1 98 ? -1.394 17.368 13.596 1.00 28.44 98 VAL A C 1
ATOM 816 O O . VAL A 1 98 ? -1.412 17.563 12.380 1.00 28.44 98 VAL A O 1
ATOM 819 N N . GLY A 1 99 ? -2.501 17.444 14.352 1.00 28.75 99 GLY A N 1
ATOM 820 C CA . GLY A 1 99 ? -3.788 17.997 13.890 1.00 28.75 99 GLY A CA 1
ATOM 821 C C . GLY A 1 99 ? -5.009 17.595 14.740 1.00 28.75 99 GLY A C 1
ATOM 822 O O . GLY A 1 99 ? -5.185 16.419 15.041 1.00 28.75 99 GLY A O 1
ATOM 823 N N . GLN A 1 100 ? -5.867 18.565 15.093 1.00 39.53 100 GLN A N 1
ATOM 824 C CA . GLN A 1 100 ? -7.071 18.385 15.928 1.00 39.53 100 GLN A CA 1
ATOM 825 C C . GLN A 1 100 ? -8.209 17.624 15.208 1.00 39.53 100 GLN A C 1
ATOM 827 O O . GLN A 1 100 ? -8.510 17.896 14.047 1.00 39.53 100 GLN A O 1
ATOM 832 N N . HIS A 1 101 ? -8.840 16.691 15.940 1.00 43.56 101 HIS A N 1
ATOM 833 C CA . HIS A 1 101 ? -9.954 15.802 15.551 1.00 43.56 101 HIS A CA 1
ATOM 834 C C . HIS A 1 101 ? -9.781 15.046 14.222 1.00 43.56 101 HIS A C 1
ATOM 836 O O . HIS A 1 101 ? -10.615 15.103 13.321 1.00 43.56 101 HIS A O 1
ATOM 842 N N . LEU A 1 102 ? -8.701 14.271 14.139 1.00 52.88 102 LEU A N 1
ATOM 843 C CA . LEU A 1 102 ? -8.373 13.395 13.017 1.00 52.88 102 LEU A CA 1
ATOM 844 C C . LEU A 1 102 ? -8.121 11.967 13.513 1.00 52.88 102 LEU A C 1
ATOM 846 O O . LEU A 1 102 ? -7.459 11.773 14.536 1.00 52.88 102 LEU A O 1
ATOM 850 N N . TRP A 1 103 ? -8.608 10.972 12.768 1.00 54.19 103 TRP A N 1
ATOM 851 C CA . TRP A 1 103 ? -8.296 9.568 13.035 1.00 54.19 103 TRP A CA 1
ATOM 852 C C . TRP A 1 103 ? -6.988 9.197 12.345 1.00 54.19 103 TRP A C 1
ATOM 854 O O . TRP A 1 103 ? -6.928 9.105 11.113 1.00 54.19 103 TRP A O 1
ATOM 864 N N . LEU A 1 104 ? -5.940 8.994 13.143 1.00 68.38 104 LEU A N 1
ATOM 865 C CA . LEU A 1 104 ? -4.650 8.530 12.648 1.00 68.38 104 LEU A CA 1
ATOM 866 C C . LEU A 1 104 ? -4.679 7.011 12.480 1.00 68.38 104 LEU A C 1
ATOM 868 O O . LEU A 1 104 ? -5.085 6.274 13.385 1.00 68.38 104 LEU A O 1
ATOM 872 N N . MET A 1 105 ? -4.224 6.557 11.317 1.00 70.62 105 MET A N 1
ATOM 873 C CA . MET A 1 105 ? -4.148 5.151 10.976 1.00 70.62 105 MET A CA 1
ATOM 874 C C . MET A 1 105 ? -2.689 4.707 10.834 1.00 70.62 105 MET A C 1
ATOM 876 O O . MET A 1 105 ? -2.057 4.985 9.820 1.00 70.62 105 MET A O 1
ATOM 880 N N . GLU A 1 106 ? -2.203 3.968 11.834 1.00 68.88 106 GLU A N 1
ATOM 881 C CA . GLU A 1 106 ? -0.859 3.374 11.884 1.00 68.88 106 GLU A CA 1
ATOM 882 C C . GLU A 1 106 ? -0.935 1.840 11.872 1.00 68.88 106 GLU A C 1
ATOM 884 O O . GLU A 1 106 ? -1.970 1.244 12.198 1.00 68.88 106 GLU A O 1
ATOM 889 N N . ASP A 1 107 ? 0.165 1.180 11.503 1.00 68.31 107 ASP A N 1
ATOM 890 C CA . ASP A 1 107 ? 0.248 -0.274 11.593 1.00 68.31 107 ASP A CA 1
ATOM 891 C C . ASP A 1 107 ? 0.403 -0.732 13.065 1.00 68.31 107 ASP A C 1
ATOM 893 O O . ASP A 1 107 ? 0.631 0.053 13.984 1.00 68.31 107 ASP A O 1
ATOM 897 N N . GLY A 1 108 ? 0.254 -2.031 13.340 1.00 64.06 108 GLY A N 1
ATOM 898 C CA . GLY A 1 108 ? 0.385 -2.566 14.702 1.00 64.06 108 GLY A CA 1
ATOM 899 C C . GLY A 1 108 ? 1.829 -2.634 15.232 1.00 64.06 108 GLY A C 1
ATOM 900 O O . GLY A 1 108 ? 2.191 -3.661 15.810 1.00 64.06 108 GLY A O 1
ATOM 901 N N . ALA A 1 109 ? 2.709 -1.669 14.937 1.00 69.06 109 ALA A N 1
ATOM 902 C CA . ALA A 1 109 ? 4.112 -1.699 15.363 1.00 69.06 109 ALA A CA 1
ATOM 903 C C . ALA A 1 109 ? 4.303 -1.454 16.829 1.00 69.06 109 ALA A C 1
ATOM 905 O O . ALA A 1 109 ? 3.729 -0.529 17.380 1.00 69.06 109 ALA A O 1
ATOM 906 N N . ALA A 1 110 ? 5.198 -2.236 17.437 1.00 70.62 110 ALA A N 1
ATOM 907 C CA . ALA A 1 110 ? 5.604 -2.029 18.818 1.00 70.62 110 ALA A CA 1
ATOM 908 C C . ALA A 1 110 ? 6.031 -0.568 19.063 1.00 70.62 110 ALA A C 1
ATOM 910 O O . ALA A 1 110 ? 5.669 -0.010 20.090 1.00 70.62 110 ALA A O 1
ATOM 911 N N . ALA A 1 111 ? 6.689 0.075 18.088 1.00 71.44 111 ALA A N 1
ATOM 912 C CA . ALA A 1 111 ? 7.031 1.497 18.138 1.00 71.44 111 ALA A CA 1
ATOM 913 C C . ALA A 1 111 ? 5.795 2.420 18.222 1.00 71.44 111 ALA A C 1
ATOM 915 O O . ALA A 1 111 ? 5.777 3.353 19.023 1.00 71.44 111 ALA A O 1
ATOM 916 N N . HIS A 1 112 ? 4.723 2.122 17.482 1.00 67.06 112 HIS A N 1
ATOM 917 C CA . HIS A 1 112 ? 3.459 2.860 17.585 1.00 67.06 112 HIS A CA 1
ATOM 918 C C . HIS A 1 112 ? 2.750 2.603 18.924 1.00 67.06 112 HIS A C 1
ATOM 920 O O . HIS A 1 112 ? 2.017 3.460 19.407 1.00 67.06 112 HIS A O 1
ATOM 926 N N . TRP A 1 113 ? 2.962 1.452 19.562 1.00 68.56 113 TRP A N 1
ATOM 927 C CA . TRP A 1 113 ? 2.384 1.139 20.874 1.00 68.56 113 TRP A CA 1
ATOM 928 C C . TRP A 1 113 ? 3.254 1.582 22.056 1.00 68.56 113 TRP A C 1
ATOM 930 O O . TRP A 1 113 ? 2.825 1.434 23.200 1.00 68.56 113 TRP A O 1
ATOM 940 N N . ALA A 1 114 ? 4.442 2.143 21.816 1.00 78.94 114 ALA A N 1
ATOM 941 C CA . ALA A 1 114 ? 5.317 2.608 22.882 1.00 78.94 114 ALA A CA 1
ATOM 942 C C . ALA A 1 114 ? 4.656 3.734 23.695 1.00 78.94 114 ALA A C 1
ATOM 944 O O . ALA A 1 114 ? 3.995 4.615 23.144 1.00 78.94 114 ALA A O 1
ATOM 945 N N . CYS A 1 115 ? 4.870 3.721 25.015 1.00 76.38 115 CYS A N 1
ATOM 946 C CA . CYS A 1 115 ? 4.265 4.675 25.953 1.00 76.38 115 CYS A CA 1
ATOM 947 C C . CYS A 1 115 ? 4.529 6.138 25.555 1.00 76.38 115 CYS A C 1
ATOM 949 O O . CYS A 1 115 ? 3.620 6.963 25.554 1.00 76.38 115 CYS A O 1
ATOM 951 N N . ASN A 1 116 ? 5.757 6.445 25.125 1.00 80.88 116 ASN A N 1
ATOM 952 C CA . ASN A 1 116 ? 6.113 7.788 24.671 1.00 80.88 116 ASN A CA 1
ATOM 953 C C . ASN A 1 116 ? 5.304 8.218 23.440 1.00 80.88 116 ASN A C 1
ATOM 955 O O . ASN A 1 116 ? 4.818 9.345 23.409 1.00 80.88 116 ASN A O 1
ATOM 959 N N . THR A 1 117 ? 5.116 7.320 22.470 1.00 76.12 117 THR A N 1
ATOM 960 C CA . THR A 1 117 ? 4.321 7.578 21.263 1.00 76.12 117 THR A CA 1
ATOM 961 C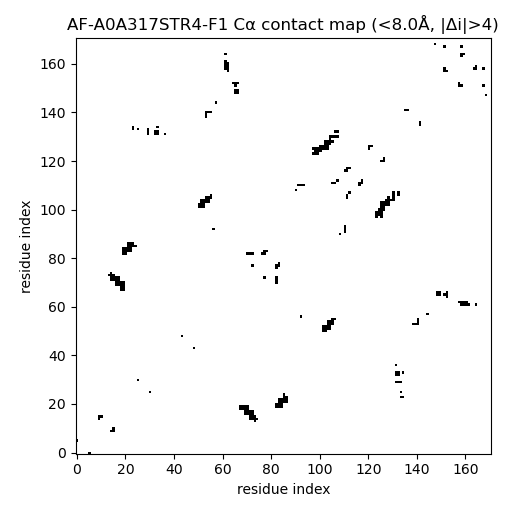 C . THR A 1 117 ? 2.856 7.831 21.611 1.00 76.12 117 THR A C 1
ATOM 963 O O . THR A 1 117 ? 2.262 8.774 21.095 1.00 76.12 117 THR A O 1
ATOM 966 N N . GLN A 1 118 ? 2.279 7.035 22.519 1.00 76.25 118 GLN A N 1
ATOM 967 C CA . GLN A 1 118 ? 0.898 7.227 22.979 1.00 76.25 118 GLN A CA 1
ATOM 968 C C . GLN A 1 118 ? 0.724 8.571 23.697 1.00 76.25 118 GLN A C 1
ATOM 970 O O . GLN A 1 118 ? -0.184 9.326 23.365 1.00 76.25 118 GLN A O 1
ATOM 975 N N . ARG A 1 119 ? 1.648 8.917 24.603 1.00 79.38 119 ARG A N 1
ATOM 976 C CA . ARG A 1 119 ? 1.626 10.185 25.347 1.00 79.38 119 ARG A CA 1
ATOM 977 C C . ARG A 1 119 ? 1.667 11.404 24.425 1.00 79.38 119 ARG A C 1
ATOM 979 O O . ARG A 1 119 ? 0.911 12.346 24.622 1.00 79.38 119 ARG A O 1
ATOM 986 N N . VAL A 1 120 ? 2.528 11.373 23.408 1.00 79.38 120 VAL A N 1
ATOM 987 C CA . VAL A 1 120 ? 2.613 12.439 22.400 1.00 79.38 120 VAL A CA 1
ATOM 988 C C . VAL A 1 120 ? 1.305 12.539 21.610 1.00 79.38 120 VAL A C 1
ATOM 990 O O . VAL A 1 120 ? 0.787 13.629 21.402 1.00 79.38 120 VAL A O 1
ATOM 993 N N . GLN A 1 121 ? 0.724 11.412 21.196 1.00 76.19 121 GLN A N 1
ATOM 994 C CA . GLN A 1 121 ? -0.544 11.420 20.461 1.00 76.19 121 GLN A CA 1
ATOM 995 C C . GLN A 1 121 ? -1.691 12.011 21.286 1.00 76.19 121 GLN A C 1
ATOM 997 O O . GLN A 1 121 ? -2.473 12.796 20.751 1.00 76.19 121 GLN A O 1
ATOM 1002 N N . GLU A 1 122 ? -1.762 11.691 22.577 1.00 79.94 122 GLU A N 1
ATOM 1003 C CA . GLU A 1 122 ? -2.734 12.276 23.504 1.00 79.94 122 GLU A CA 1
ATOM 1004 C C . GLU A 1 122 ? -2.532 13.787 23.673 1.00 79.94 122 GLU A C 1
ATOM 1006 O O . GLU A 1 122 ? -3.501 14.540 23.580 1.00 79.94 122 GLU A O 1
ATOM 1011 N N . GLU A 1 123 ? -1.285 14.243 23.839 1.00 80.56 123 GLU A N 1
ATOM 1012 C CA . GLU A 1 123 ? -0.934 15.668 23.944 1.00 80.56 123 GLU A CA 1
ATOM 1013 C C . GLU A 1 123 ? -1.397 16.471 22.717 1.00 80.56 123 GLU A C 1
ATOM 1015 O O . GLU A 1 123 ? -1.949 17.564 22.851 1.00 80.56 123 GLU A O 1
ATOM 1020 N N . TYR A 1 124 ? -1.246 15.904 21.518 1.00 78.56 124 TYR A N 1
ATOM 1021 C CA . TYR A 1 124 ? -1.698 16.524 20.270 1.00 78.56 124 TYR A CA 1
ATOM 1022 C C . TYR A 1 124 ? -3.181 16.268 19.942 1.00 78.56 124 TYR A C 1
ATOM 1024 O O . TYR A 1 124 ? -3.654 16.696 18.885 1.00 78.56 124 TYR A O 1
ATOM 1032 N N . GLY A 1 125 ? -3.934 15.589 20.817 1.00 77.62 125 GLY A N 1
ATOM 1033 C CA . GLY A 1 125 ? -5.358 15.296 20.619 1.00 77.62 125 GLY A CA 1
ATOM 1034 C C . GLY A 1 125 ? -5.645 14.339 19.455 1.00 77.62 125 GLY A C 1
ATOM 1035 O O . GLY A 1 125 ? -6.709 14.408 18.833 1.00 77.62 125 GLY A O 1
ATOM 1036 N N . ILE A 1 126 ? -4.694 13.465 19.127 1.00 77.50 126 ILE A N 1
ATOM 1037 C CA . ILE A 1 126 ? -4.781 12.517 18.017 1.00 77.50 126 ILE A CA 1
ATOM 1038 C C . ILE A 1 126 ? -5.518 11.268 18.485 1.00 77.50 126 ILE A C 1
ATOM 1040 O O . ILE A 1 126 ? -5.065 10.543 19.368 1.00 77.50 126 ILE A O 1
ATOM 1044 N N . SER A 1 127 ? -6.653 10.980 17.851 1.00 75.38 127 SER A N 1
ATOM 1045 C CA . SER A 1 127 ? -7.411 9.766 18.143 1.00 75.38 127 SER A CA 1
ATOM 1046 C C . SER A 1 127 ? -6.874 8.602 17.318 1.00 75.38 127 SER A C 1
ATOM 1048 O O . SER A 1 127 ? -6.889 8.628 16.083 1.00 75.38 127 SER A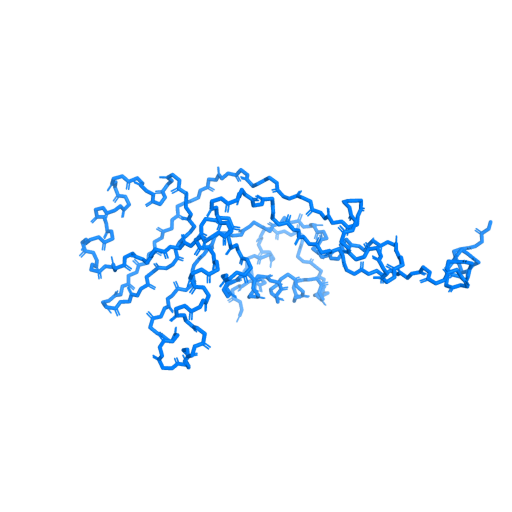 O 1
ATOM 1050 N N . LYS A 1 128 ? -6.403 7.561 18.008 1.00 69.50 128 LYS A N 1
ATOM 1051 C CA . LYS A 1 128 ? -5.906 6.344 17.370 1.00 69.50 128 LYS A CA 1
ATOM 1052 C C . LYS A 1 128 ? -7.049 5.446 16.940 1.00 69.50 128 LYS A C 1
ATOM 1054 O O . LYS A 1 128 ? -7.919 5.081 17.729 1.00 69.50 128 LYS A O 1
ATOM 1059 N N . PHE A 1 129 ? -7.018 5.056 15.679 1.00 74.25 129 PHE A N 1
ATOM 1060 C CA . PHE A 1 129 ? -8.040 4.208 15.105 1.00 74.25 129 PHE A CA 1
ATOM 1061 C C . PHE A 1 129 ? -7.658 2.722 15.176 1.00 74.25 129 PHE A C 1
ATOM 1063 O O . PHE A 1 129 ? -6.525 2.343 14.886 1.00 74.25 129 PHE A O 1
ATOM 1070 N N . GLN A 1 130 ? -8.611 1.858 15.543 1.00 72.38 130 GLN A N 1
ATOM 1071 C CA . GLN A 1 130 ? -8.379 0.413 15.631 1.00 72.38 130 GLN A CA 1
ATOM 1072 C C . GLN A 1 130 ? -8.294 -0.210 14.231 1.00 72.38 130 GLN A C 1
ATOM 1074 O O . GLN A 1 130 ? -9.298 -0.335 13.525 1.00 72.38 130 GLN A O 1
ATOM 1079 N N . TRP A 1 131 ? -7.083 -0.614 13.838 1.00 80.88 131 TRP A N 1
ATOM 1080 C CA . TRP A 1 131 ? -6.798 -1.203 12.532 1.00 80.88 131 TRP A CA 1
ATOM 1081 C C . TRP A 1 131 ? -6.752 -2.738 12.575 1.00 80.88 131 TRP A C 1
ATOM 1083 O O . TRP A 1 131 ? -6.135 -3.305 13.482 1.00 80.88 131 TRP A O 1
ATOM 1093 N N . PRO A 1 132 ? -7.338 -3.450 11.593 1.00 83.81 132 PRO A N 1
ATOM 1094 C CA . PRO A 1 132 ? -7.224 -4.898 11.533 1.00 83.81 132 PRO A CA 1
ATOM 1095 C C . PRO A 1 132 ? -5.763 -5.335 11.300 1.00 83.81 132 PRO A C 1
ATOM 1097 O O . PRO A 1 132 ? -5.113 -4.880 10.352 1.00 83.81 132 PRO A O 1
ATOM 1100 N N . PRO A 1 133 ? -5.229 -6.276 12.096 1.00 78.12 133 PRO A N 1
ATOM 1101 C CA . PRO A 1 133 ? -3.834 -6.697 11.992 1.00 78.12 133 PRO A CA 1
ATOM 1102 C C . PRO A 1 133 ? -3.513 -7.303 10.619 1.00 78.12 133 PRO A C 1
ATOM 1104 O O . PRO A 1 133 ? -4.351 -7.964 10.005 1.00 78.12 133 PRO A O 1
ATOM 1107 N N . CYS A 1 134 ? -2.274 -7.103 10.154 1.00 75.25 134 CYS A N 1
ATOM 1108 C CA . CYS A 1 134 ? -1.759 -7.632 8.881 1.00 75.25 134 CYS A CA 1
ATOM 1109 C C . CYS A 1 134 ? -2.605 -7.241 7.653 1.00 75.25 134 CYS A C 1
ATOM 1111 O O . CYS A 1 134 ? -2.806 -8.059 6.756 1.00 75.25 134 CYS A O 1
ATOM 1113 N N . SER A 1 135 ? -3.095 -5.997 7.616 1.00 81.94 135 SER A N 1
ATOM 1114 C CA . SER A 1 135 ? -4.003 -5.511 6.566 1.00 81.94 135 SER A CA 1
ATOM 1115 C C . SER A 1 135 ? -3.482 -4.312 5.774 1.00 81.94 135 SER A C 1
ATOM 1117 O O . SER A 1 135 ? -4.141 -3.274 5.755 1.00 81.94 135 SER A O 1
ATOM 1119 N N . PRO A 1 136 ? -2.304 -4.400 5.135 1.00 78.50 136 PRO A N 1
ATOM 1120 C CA . PRO A 1 136 ? -1.791 -3.286 4.342 1.00 78.50 136 PRO A CA 1
ATOM 1121 C C . PRO A 1 136 ? -2.619 -3.054 3.066 1.00 78.50 136 PRO A C 1
ATOM 1123 O O . PRO A 1 136 ? -2.704 -1.928 2.606 1.00 78.50 136 PRO A O 1
ATOM 1126 N N . ASP A 1 137 ? -3.317 -4.066 2.537 1.00 80.19 137 ASP A N 1
ATOM 1127 C CA . ASP A 1 137 ? -4.245 -3.926 1.401 1.00 80.19 137 ASP A CA 1
ATOM 1128 C C . ASP A 1 137 ? -5.416 -2.974 1.663 1.00 80.19 137 ASP A C 1
ATOM 1130 O O . ASP A 1 137 ? -5.968 -2.401 0.727 1.00 80.19 137 ASP A O 1
ATOM 1134 N N . LEU A 1 138 ? -5.793 -2.804 2.930 1.00 84.31 138 LEU A N 1
ATOM 1135 C CA . LEU A 1 138 ? -6.830 -1.860 3.331 1.00 84.31 138 LEU A CA 1
ATOM 1136 C C . LEU A 1 138 ? -6.264 -0.436 3.518 1.00 84.31 138 LEU A C 1
ATOM 1138 O O . LEU A 1 138 ? -7.034 0.517 3.608 1.00 84.31 138 LEU A O 1
ATOM 1142 N N . ASN A 1 139 ? -4.935 -0.268 3.556 1.00 83.81 139 ASN A N 1
ATOM 1143 C CA . ASN A 1 139 ? -4.283 1.027 3.725 1.00 83.81 139 ASN A CA 1
ATOM 1144 C C . ASN A 1 139 ? -4.122 1.735 2.371 1.00 83.81 139 ASN A C 1
ATOM 1146 O O . ASN A 1 139 ? -3.321 1.321 1.532 1.00 83.81 139 ASN A O 1
ATOM 1150 N N . LEU A 1 140 ? -4.832 2.850 2.172 1.00 84.75 140 LEU A N 1
ATOM 1151 C CA . LEU A 1 140 ? -4.785 3.600 0.913 1.00 84.75 140 LEU A CA 1
ATOM 1152 C C . LEU A 1 140 ? -3.385 4.133 0.567 1.00 84.75 140 LEU A C 1
ATOM 1154 O O . LEU A 1 140 ? -3.091 4.317 -0.616 1.00 84.75 140 LEU A O 1
ATOM 1158 N N . ILE A 1 141 ? -2.499 4.338 1.551 1.00 83.19 141 ILE A N 1
ATOM 1159 C CA . ILE A 1 141 ? -1.136 4.825 1.291 1.00 83.19 141 ILE A CA 1
ATOM 1160 C C . ILE A 1 141 ? -0.294 3.817 0.494 1.00 83.19 141 ILE A C 1
ATOM 1162 O O . ILE A 1 141 ? 0.587 4.220 -0.259 1.00 83.19 141 ILE A O 1
ATOM 1166 N N . GLU A 1 142 ? -0.603 2.517 0.559 1.00 81.38 142 GLU A N 1
ATOM 1167 C CA . GLU A 1 142 ? 0.089 1.503 -0.249 1.00 81.38 142 GLU A CA 1
ATOM 1168 C C . GLU A 1 142 ? -0.147 1.724 -1.752 1.00 81.38 142 GLU A C 1
ATOM 1170 O O . GLU A 1 142 ? 0.737 1.480 -2.578 1.00 81.38 142 GLU A O 1
ATOM 1175 N N . ASN A 1 143 ? -1.312 2.263 -2.131 1.00 83.94 143 ASN A N 1
ATOM 1176 C CA . ASN A 1 143 ? -1.570 2.657 -3.516 1.00 83.94 143 ASN A CA 1
ATOM 1177 C C . ASN A 1 143 ? -0.700 3.852 -3.920 1.00 83.94 143 ASN A C 1
ATOM 1179 O O . ASN A 1 143 ? -0.135 3.850 -5.014 1.00 83.94 143 ASN A O 1
ATOM 1183 N N . VAL A 1 144 ? -0.534 4.832 -3.026 1.00 86.06 144 VAL A N 1
ATOM 1184 C CA . VAL A 1 144 ? 0.356 5.986 -3.239 1.00 86.06 144 VAL A CA 1
ATOM 1185 C C . VAL A 1 144 ? 1.803 5.520 -3.416 1.00 86.06 144 VAL A C 1
ATOM 1187 O O . VAL A 1 144 ? 2.481 5.946 -4.349 1.00 86.06 144 VAL A O 1
ATOM 1190 N N . TRP A 1 145 ? 2.259 4.572 -2.597 1.00 84.62 145 TRP A N 1
ATOM 1191 C CA . TRP A 1 145 ? 3.584 3.958 -2.707 1.00 84.62 145 TRP A CA 1
ATOM 1192 C C . TRP A 1 145 ? 3.804 3.216 -4.021 1.00 84.62 145 TRP A C 1
ATOM 1194 O O . TRP A 1 145 ? 4.881 3.323 -4.612 1.00 84.62 145 TRP A O 1
ATOM 1204 N N . ASN A 1 146 ? 2.793 2.500 -4.513 1.00 82.31 146 ASN A N 1
ATOM 1205 C CA . ASN A 1 146 ? 2.860 1.852 -5.821 1.00 82.31 146 ASN A CA 1
ATOM 1206 C C . ASN A 1 146 ? 2.974 2.876 -6.958 1.00 82.31 146 ASN A C 1
ATOM 1208 O O . ASN A 1 146 ? 3.821 2.713 -7.835 1.00 82.31 146 ASN A O 1
ATOM 1212 N N . ILE A 1 147 ? 2.186 3.954 -6.911 1.00 86.19 147 ILE A N 1
ATOM 1213 C CA . ILE A 1 147 ? 2.261 5.043 -7.894 1.00 86.19 147 ILE A CA 1
ATOM 1214 C C . ILE A 1 147 ? 3.648 5.694 -7.859 1.00 86.19 147 ILE A C 1
ATOM 1216 O O . ILE A 1 147 ? 4.270 5.859 -8.907 1.00 86.19 147 ILE A O 1
ATOM 1220 N N . LEU A 1 148 ? 4.171 6.006 -6.670 1.00 85.88 148 LEU A N 1
ATOM 1221 C CA . LEU A 1 148 ? 5.491 6.614 -6.508 1.00 85.88 148 LEU A CA 1
ATOM 1222 C C . LEU A 1 148 ? 6.598 5.728 -7.097 1.00 85.88 148 LEU A C 1
ATOM 1224 O O . LEU A 1 148 ? 7.432 6.213 -7.862 1.00 85.88 148 LEU A O 1
ATOM 1228 N N . LYS A 1 149 ? 6.590 4.423 -6.796 1.00 82.75 149 LYS A N 1
ATOM 1229 C CA . LYS A 1 149 ? 7.544 3.457 -7.367 1.00 82.75 149 LYS A CA 1
ATOM 1230 C C . LYS A 1 149 ? 7.454 3.412 -8.891 1.00 82.75 149 LYS A C 1
ATOM 1232 O O . LYS A 1 149 ? 8.480 3.487 -9.565 1.00 82.75 149 LYS A O 1
ATOM 1237 N N . ASP A 1 150 ? 6.243 3.364 -9.440 1.00 83.19 150 ASP A N 1
ATOM 1238 C CA . ASP A 1 150 ? 6.025 3.380 -10.887 1.00 83.19 150 ASP A CA 1
ATOM 1239 C C . ASP A 1 150 ? 6.538 4.674 -11.534 1.00 83.19 150 ASP A C 1
ATOM 1241 O O . ASP A 1 150 ? 7.135 4.631 -12.613 1.00 83.19 150 ASP A O 1
ATOM 1245 N N . MET A 1 151 ? 6.355 5.825 -10.881 1.00 85.75 151 MET A N 1
ATOM 1246 C CA . MET A 1 151 ? 6.890 7.105 -11.349 1.00 85.75 151 MET A CA 1
ATOM 1247 C C . MET A 1 151 ? 8.422 7.121 -11.321 1.00 85.75 151 MET A C 1
ATOM 1249 O O . MET A 1 151 ? 9.038 7.560 -12.291 1.00 85.75 151 MET A O 1
ATOM 1253 N N . LEU A 1 152 ? 9.047 6.607 -10.257 1.00 84.75 152 LEU A N 1
ATOM 1254 C CA . LEU A 1 152 ? 10.506 6.512 -10.146 1.00 84.75 152 LEU A CA 1
ATOM 1255 C C . LEU A 1 152 ? 11.107 5.590 -11.217 1.00 84.75 152 LEU A C 1
ATOM 1257 O O . LEU A 1 152 ? 12.126 5.936 -11.812 1.00 84.75 152 LEU A O 1
ATOM 1261 N N . ASN A 1 153 ? 10.454 4.467 -11.519 1.00 81.00 153 ASN A N 1
ATOM 1262 C CA . ASN A 1 153 ? 10.897 3.530 -12.556 1.00 81.00 153 ASN A CA 1
ATOM 1263 C C . ASN A 1 153 ? 10.871 4.108 -13.966 1.00 81.00 153 ASN A C 1
ATOM 1265 O O . ASN A 1 153 ? 11.728 3.784 -14.786 1.00 81.00 153 ASN A O 1
ATOM 1269 N N . LYS A 1 154 ? 9.866 4.937 -14.259 1.00 84.06 154 LYS A N 1
ATOM 1270 C CA . LYS A 1 154 ? 9.674 5.543 -15.581 1.00 84.06 154 LYS A CA 1
ATOM 1271 C C . LYS A 1 154 ? 10.616 6.722 -15.841 1.00 84.06 154 LYS A C 1
ATOM 1273 O O . LYS A 1 154 ? 10.655 7.221 -16.962 1.00 84.06 154 LYS A O 1
ATOM 1278 N N . ARG A 1 155 ? 11.365 7.188 -14.834 1.00 84.69 155 ARG A N 1
ATOM 1279 C CA . ARG A 1 155 ? 12.319 8.292 -14.995 1.00 84.69 155 ARG A CA 1
ATOM 1280 C C . ARG A 1 155 ? 13.528 7.885 -15.833 1.00 84.69 155 ARG A C 1
ATOM 1282 O O . ARG A 1 155 ? 14.048 6.779 -15.713 1.00 84.69 155 ARG A O 1
ATOM 1289 N N . SER A 1 156 ? 14.012 8.842 -16.620 1.00 82.75 156 SER A N 1
ATOM 1290 C CA . SER A 1 156 ? 15.261 8.749 -17.372 1.00 82.75 156 SER A CA 1
ATOM 1291 C C . SER A 1 156 ? 16.047 10.061 -17.204 1.00 82.75 156 SER A C 1
ATOM 1293 O O . SER A 1 156 ? 15.540 11.103 -17.623 1.00 82.75 156 SER A O 1
ATOM 1295 N N . PRO A 1 157 ? 17.232 10.056 -16.565 1.00 83.44 157 PRO A N 1
ATOM 1296 C CA . PRO A 1 157 ? 17.874 8.906 -15.930 1.00 83.44 157 PRO A CA 1
ATOM 1297 C C . PRO A 1 157 ? 17.145 8.472 -14.649 1.00 83.44 157 PRO A C 1
ATOM 1299 O O . PRO A 1 157 ? 16.450 9.258 -13.997 1.00 83.44 157 PRO A O 1
ATOM 1302 N N . ARG A 1 158 ? 17.311 7.198 -14.280 1.00 80.50 158 ARG A N 1
ATOM 1303 C CA . ARG A 1 158 ? 16.832 6.698 -12.986 1.00 80.50 158 ARG A CA 1
ATOM 1304 C C . ARG A 1 158 ? 17.680 7.285 -11.849 1.00 80.50 158 ARG A C 1
ATOM 1306 O O . ARG A 1 158 ? 18.879 7.474 -12.048 1.00 80.50 158 ARG A O 1
ATOM 1313 N N . PRO A 1 159 ? 17.100 7.550 -10.664 1.00 82.81 159 PRO A N 1
ATOM 1314 C CA . PRO A 1 159 ? 17.874 8.013 -9.518 1.00 82.81 159 PRO A CA 1
ATOM 1315 C C . PRO A 1 159 ? 18.860 6.935 -9.055 1.00 82.81 159 PRO A C 1
ATOM 1317 O O . PRO A 1 159 ? 18.453 5.859 -8.617 1.00 82.81 159 PRO A O 1
ATOM 1320 N N . THR A 1 160 ? 20.153 7.231 -9.139 1.00 82.56 160 THR A N 1
ATOM 1321 C CA . THR A 1 160 ? 21.244 6.336 -8.714 1.00 82.56 160 THR A CA 1
ATOM 1322 C C . THR A 1 160 ? 22.007 6.866 -7.505 1.00 82.56 160 THR A C 1
ATOM 1324 O O . THR A 1 160 ? 22.896 6.189 -6.998 1.00 82.56 160 THR A O 1
ATOM 1327 N N . THR A 1 161 ? 21.643 8.049 -7.002 1.00 85.25 161 THR A N 1
ATOM 1328 C CA . THR A 1 161 ? 22.185 8.624 -5.769 1.00 85.25 161 THR A CA 1
ATOM 1329 C C . THR A 1 161 ? 21.065 8.972 -4.790 1.00 85.25 161 THR A C 1
ATOM 1331 O O . THR A 1 161 ? 19.918 9.212 -5.184 1.00 85.25 161 THR A O 1
ATOM 1334 N N . LEU A 1 162 ? 21.398 9.052 -3.498 1.00 83.69 162 LEU A N 1
ATOM 1335 C CA . LEU A 1 162 ? 20.464 9.514 -2.464 1.00 83.69 162 LEU A CA 1
ATOM 1336 C C . LEU A 1 162 ? 19.947 10.932 -2.748 1.00 83.69 162 LEU A C 1
ATOM 1338 O O . LEU A 1 162 ? 18.778 11.230 -2.501 1.00 83.69 162 LEU A O 1
ATOM 1342 N N . LEU A 1 163 ? 20.799 11.801 -3.299 1.00 87.00 163 LEU A N 1
ATOM 1343 C CA . LEU A 1 163 ? 20.426 13.174 -3.628 1.00 87.00 163 LEU A CA 1
ATOM 1344 C C . LEU A 1 163 ? 19.398 13.219 -4.763 1.00 87.00 163 LEU A C 1
ATOM 1346 O O . LEU A 1 163 ? 18.403 13.939 -4.662 1.00 87.00 163 LEU A O 1
ATOM 1350 N N . ASP A 1 164 ? 19.610 12.434 -5.818 1.00 85.25 164 ASP A N 1
ATOM 1351 C CA . ASP A 1 164 ? 18.668 12.349 -6.935 1.00 85.25 164 ASP A CA 1
ATOM 1352 C C . ASP A 1 164 ? 17.336 11.765 -6.486 1.00 85.25 164 ASP A C 1
ATOM 1354 O O . ASP A 1 164 ? 16.283 12.241 -6.906 1.00 85.25 164 ASP A O 1
ATOM 1358 N N . MET A 1 165 ? 17.373 10.773 -5.593 1.00 84.88 165 MET A N 1
ATOM 1359 C CA . MET A 1 165 ? 16.176 10.164 -5.024 1.00 84.88 165 MET A CA 1
ATOM 1360 C C . MET A 1 165 ? 15.388 11.164 -4.171 1.00 84.88 165 MET A C 1
ATOM 1362 O O . MET A 1 165 ? 14.179 11.299 -4.349 1.00 84.88 165 MET A O 1
ATOM 1366 N N . ARG A 1 166 ? 16.063 11.954 -3.327 1.00 85.81 166 ARG A N 1
ATOM 1367 C CA . ARG A 1 166 ? 15.419 13.024 -2.551 1.00 85.81 166 ARG A CA 1
ATOM 1368 C C . ARG A 1 166 ? 14.768 14.069 -3.458 1.00 85.81 166 ARG A C 1
ATOM 1370 O O . ARG A 1 166 ? 13.594 14.384 -3.284 1.00 85.81 166 ARG A O 1
ATOM 1377 N N . LYS A 1 167 ? 15.492 14.548 -4.476 1.00 86.81 167 LYS A N 1
ATOM 1378 C CA . LYS A 1 167 ? 14.949 15.471 -5.491 1.00 86.81 167 LYS A CA 1
ATOM 1379 C C . LYS A 1 167 ? 13.805 14.852 -6.294 1.00 86.81 167 LYS A C 1
ATOM 1381 O O . LYS A 1 167 ? 12.964 15.571 -6.825 1.00 86.81 167 LYS A O 1
ATOM 1386 N N . ALA A 1 168 ? 13.798 13.530 -6.451 1.00 85.56 168 ALA A N 1
ATOM 1387 C CA . ALA A 1 168 ? 12.766 12.831 -7.195 1.00 85.56 168 ALA A CA 1
ATOM 1388 C C . ALA A 1 168 ? 11.431 12.775 -6.457 1.00 85.56 168 ALA A C 1
ATOM 1390 O O . ALA A 1 168 ? 10.400 12.890 -7.112 1.00 85.56 168 ALA A O 1
ATOM 1391 N N . ILE A 1 169 ? 11.481 12.602 -5.136 1.00 83.06 169 ILE A N 1
ATOM 1392 C CA . ILE A 1 169 ? 10.313 12.419 -4.268 1.00 83.06 169 ILE A CA 1
ATOM 1393 C C . ILE A 1 169 ? 9.710 13.763 -3.831 1.00 83.06 169 ILE A C 1
ATOM 1395 O O . ILE A 1 169 ? 8.506 13.852 -3.647 1.00 83.06 169 ILE A O 1
ATOM 1399 N N . GLN A 1 170 ? 10.526 14.811 -3.677 1.00 79.88 170 GLN A N 1
ATOM 1400 C CA . GLN A 1 170 ? 10.095 16.123 -3.162 1.00 79.88 170 GLN A CA 1
ATOM 1401 C C . GLN A 1 170 ? 9.524 17.088 -4.226 1.00 79.88 170 GLN A C 1
ATOM 1403 O O . GLN A 1 170 ? 9.425 18.283 -3.956 1.00 79.88 170 GLN A O 1
ATOM 1408 N N . LYS A 1 171 ? 9.208 16.607 -5.433 1.00 57.94 171 LYS A N 1
ATOM 1409 C CA . LYS A 1 171 ? 8.609 17.414 -6.512 1.00 57.94 171 LYS A CA 1
ATOM 1410 C C . LYS A 1 171 ? 7.095 17.305 -6.499 1.00 57.94 171 LYS A C 1
ATOM 1412 O O . LYS A 1 171 ? 6.461 18.349 -6.748 1.00 57.94 171 LYS A O 1
#

pLDDT: mean 73.89, std 15.94, range [26.2, 93.19]

Foldseek 3Di:
DDPVVVQVVLVVVQWDWDFQAADEDDDPVLVVVVVVVCVVCVPDDPVVCVLEDFDDDDDDDAVDQDDGPIDTDHPVCNPPPVRYDYDDDDDDDDDDDADARGEYEYAPDPNCVDPVNVVVCVVRNHHYDDDRHRCCVVGCVVVVVVVLSVQQNPDVPRGNDPVVVVVSPVD